Protein AF-K7FQL5-F1 (afdb_monomer)

Nearest PDB structures (foldseek):
  6fdt-assembly1_A  TM=7.032E-01  e=7.513E-02  Homo sapiens
  5lyp-assembly1_A  TM=6.248E-01  e=3.724E-01  Saccharomyces cerevisiae
  6hft-assembly1_A  TM=5.650E-01  e=1.136E+00  Saccharomyces cerevisiae
  8fy3-assembly1_B  TM=6.125E-01  e=1.380E+00  Homo sapiens
  8ro0-assembly1_J  TM=4.308E-01  e=1.846E+00  Caenorhabditis elegans

Foldseek 3Di:
DVLVVCLVVVVLVVNVPDDPLVVVCVVPVPDLVSLQSQLSNLLSPLVPLVSLVSSLVSLVVCCVVPNVALVSLLSNLSSCVSNVNLVVSVVSLVVSCVPCPPNAPPSSLVSLLVSLVSVPDPVSVVVSVVSVVSNCVPPVPDPVNVVVCCPVVVCPVPVVCVVPPDDD

Secondary structure (DSSP, 8-state):
-HHHHHHHTT-HHHHHS-SHHHHHHHH-SS-HHHHHHHHHHHHH-TT-HHHHHHHHHHHHHHHHHT---HHHHHHHHHHHHHTT-HHHHHHHHHHHHHH-SSS--HHHHHHHHHHHHHH--HHHHHHHHHHHHHHHHH-TT-HHHHHHHHHHHS-HHHHHHHHTSPP-

Solvent-accessible surface area (backbone atoms only — not comparable to full-atom values): 9223 Å² total; per-residue (Å²): 111,68,61,64,55,34,51,74,66,72,33,56,66,64,53,68,58,55,53,68,64,48,50,37,42,75,72,39,56,85,38,69,69,38,44,52,53,50,23,54,53,25,54,72,40,72,88,40,70,69,38,27,52,54,18,28,51,50,34,48,52,48,22,71,75,70,54,78,41,61,69,37,31,50,49,34,22,50,28,27,49,74,71,68,37,52,72,66,19,48,58,38,47,49,56,39,55,74,67,39,86,65,88,60,56,60,69,59,40,52,52,48,35,56,48,30,61,73,70,63,46,81,74,31,57,57,49,25,54,47,36,53,46,49,42,50,72,73,41,63,84,37,67,69,50,49,51,50,42,42,56,66,68,65,28,57,60,58,52,48,51,58,73,70,44,80,84,128

Radius of gyration: 18.7 Å; Cα contacts (8 Å, |Δi|>4): 170; chains: 1; bounding box: 40×42×55 Å

pLDDT: mean 78.95, std 10.59, range [50.97, 91.38]

Organism: Pelodiscus sinensis (NCBI:txid13735)

Structure (mmCIF, N/CA/C/O backbone):
data_AF-K7FQL5-F1
#
_entry.id   AF-K7FQL5-F1
#
loop_
_atom_site.group_PDB
_atom_site.id
_atom_site.type_symbol
_atom_site.label_atom_id
_atom_site.label_alt_id
_atom_site.label_comp_id
_atom_site.label_asym_id
_atom_site.label_entity_id
_atom_site.label_seq_id
_atom_site.pdbx_PDB_ins_code
_atom_site.Cartn_x
_atom_site.Cartn_y
_atom_site.Cartn_z
_atom_site.occupancy
_atom_site.B_iso_or_equiv
_atom_site.auth_seq_id
_atom_site.auth_comp_id
_atom_site.auth_asym_id
_atom_site.auth_atom_id
_atom_site.pdbx_PDB_model_num
ATOM 1 N N . MET A 1 1 ? -2.323 -8.517 15.859 1.00 58.94 1 MET A N 1
ATOM 2 C CA . MET A 1 1 ? -1.281 -9.187 15.038 1.00 58.94 1 MET A CA 1
ATOM 3 C C . MET A 1 1 ? -1.764 -10.410 14.257 1.00 58.94 1 MET A C 1
ATOM 5 O O . MET A 1 1 ? -1.248 -10.627 13.171 1.00 58.94 1 MET A O 1
ATOM 9 N N . MET A 1 2 ? -2.727 -11.204 14.742 1.00 72.31 2 MET A N 1
ATOM 10 C CA . MET A 1 2 ? -3.162 -12.422 14.031 1.00 72.31 2 MET A CA 1
ATOM 11 C C . MET A 1 2 ? -3.718 -12.148 12.622 1.00 72.31 2 MET A C 1
ATOM 13 O O . MET A 1 2 ? -3.373 -12.859 11.687 1.00 72.31 2 MET A O 1
ATOM 17 N N . ILE A 1 3 ? -4.488 -11.066 12.449 1.00 71.25 3 ILE A N 1
ATOM 18 C CA . ILE A 1 3 ? -5.037 -10.648 11.146 1.00 71.25 3 ILE A CA 1
ATOM 19 C C . ILE A 1 3 ? -3.920 -10.362 10.129 1.00 71.25 3 ILE A C 1
ATOM 21 O O . ILE A 1 3 ? -3.975 -10.852 9.009 1.00 71.25 3 ILE A O 1
ATOM 25 N N . GLN A 1 4 ? -2.862 -9.652 10.530 1.00 74.31 4 GLN A N 1
ATOM 26 C CA . GLN A 1 4 ? -1.721 -9.347 9.657 1.00 74.31 4 GLN A CA 1
ATOM 27 C C . GLN A 1 4 ? -0.989 -10.617 9.189 1.00 74.31 4 GLN A C 1
ATOM 29 O O . GLN A 1 4 ? -0.580 -10.703 8.035 1.00 74.31 4 GLN A O 1
ATOM 34 N N . ILE A 1 5 ? -0.841 -11.613 10.069 1.00 77.12 5 ILE A N 1
ATOM 35 C CA . ILE A 1 5 ? -0.216 -12.899 9.725 1.00 77.12 5 ILE A CA 1
ATOM 36 C C . ILE A 1 5 ? -1.105 -13.679 8.751 1.00 77.12 5 ILE A C 1
ATOM 38 O O . ILE A 1 5 ? -0.604 -14.207 7.765 1.00 77.12 5 ILE A O 1
ATOM 42 N N . LEU A 1 6 ? -2.418 -13.721 8.993 1.00 73.38 6 LEU A N 1
ATOM 43 C CA . LEU A 1 6 ? -3.371 -14.406 8.115 1.00 73.38 6 LEU A CA 1
ATOM 44 C C . LEU A 1 6 ? -3.402 -13.798 6.708 1.00 73.38 6 LEU A C 1
ATOM 46 O O . LEU A 1 6 ? -3.440 -14.542 5.731 1.00 73.38 6 LEU A O 1
ATOM 50 N N . LEU A 1 7 ? -3.325 -12.468 6.610 1.00 73.19 7 LEU A N 1
ATOM 51 C CA . LEU A 1 7 ? -3.224 -11.768 5.329 1.00 73.19 7 LEU A CA 1
ATOM 52 C C . LEU A 1 7 ? -1.927 -12.114 4.590 1.00 73.19 7 LEU A C 1
ATOM 54 O O . LEU A 1 7 ? -1.971 -12.382 3.397 1.00 73.19 7 LEU A O 1
ATOM 58 N N . LYS A 1 8 ? -0.789 -12.195 5.294 1.00 73.81 8 LYS A N 1
ATOM 59 C CA .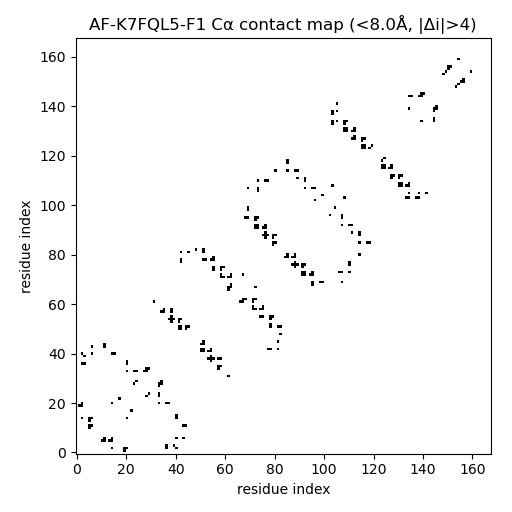 LYS A 1 8 ? 0.491 -12.615 4.694 1.00 73.81 8 LYS A CA 1
ATOM 60 C C . LYS A 1 8 ? 0.525 -14.075 4.224 1.00 73.81 8 LYS A C 1
ATOM 62 O O . LYS A 1 8 ? 1.429 -14.434 3.484 1.00 73.81 8 LYS A O 1
ATOM 67 N N . LEU A 1 9 ? -0.409 -14.916 4.667 1.00 78.44 9 LEU A N 1
ATOM 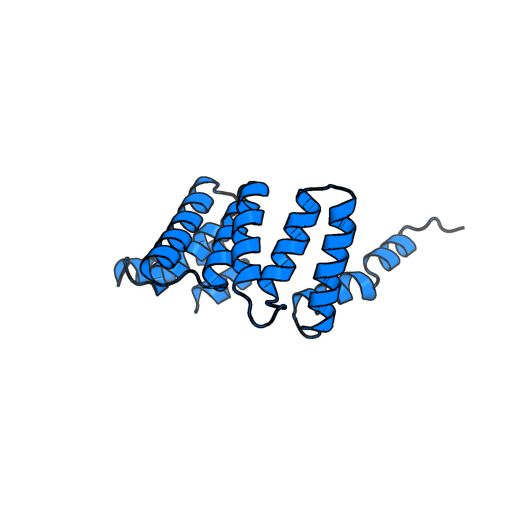68 C CA . LEU A 1 9 ? -0.529 -16.312 4.232 1.00 78.44 9 LEU A CA 1
ATOM 69 C C . LEU A 1 9 ? -1.454 -16.481 3.014 1.00 78.44 9 LEU A C 1
ATOM 71 O O . LEU A 1 9 ? -1.834 -17.610 2.709 1.00 78.44 9 LEU A O 1
ATOM 75 N N . ASP A 1 10 ? -1.887 -15.384 2.381 1.00 68.94 10 ASP A N 1
ATOM 76 C CA . ASP A 1 10 ? -2.899 -15.361 1.312 1.00 68.94 10 ASP A CA 1
ATOM 77 C C . ASP A 1 10 ? -4.222 -16.052 1.692 1.00 68.94 10 ASP A C 1
ATOM 79 O O . ASP A 1 10 ? -5.050 -16.411 0.852 1.00 68.94 10 ASP A O 1
ATOM 83 N N . ARG A 1 11 ? -4.481 -16.202 2.997 1.00 70.25 11 ARG A N 1
ATOM 84 C CA . ARG A 1 11 ? -5.715 -16.782 3.535 1.00 70.25 11 ARG A CA 1
ATOM 85 C C . ARG A 1 11 ? -6.776 -15.705 3.706 1.00 70.25 11 ARG A C 1
ATOM 87 O O . ARG A 1 11 ? -7.248 -15.429 4.812 1.00 70.25 11 ARG A O 1
ATOM 94 N N . LEU A 1 12 ? -7.161 -15.097 2.581 1.00 64.19 12 LEU A N 1
ATOM 95 C CA . LEU A 1 12 ? -8.256 -14.124 2.514 1.00 64.19 12 LEU A CA 1
ATOM 96 C C . LEU A 1 12 ? -9.574 -14.714 3.012 1.00 64.19 12 LEU A C 1
ATOM 98 O O . LEU A 1 12 ? -10.400 -13.984 3.541 1.00 64.19 12 LEU A O 1
ATOM 102 N N . ASP A 1 13 ? -9.761 -16.024 2.883 1.00 65.38 13 ASP A N 1
ATOM 103 C CA . ASP A 1 13 ? -10.875 -16.764 3.462 1.00 65.38 13 ASP A CA 1
ATOM 104 C C . ASP A 1 13 ? -10.884 -16.661 4.993 1.00 65.38 13 ASP A C 1
ATOM 106 O O . ASP A 1 13 ? -11.909 -16.290 5.546 1.00 65.38 13 ASP A O 1
ATOM 110 N N . LEU A 1 14 ? -9.759 -16.876 5.681 1.00 62.19 14 LEU A N 1
ATOM 111 C CA . LEU A 1 14 ? -9.665 -16.747 7.145 1.00 62.19 14 LEU A CA 1
ATOM 112 C C . LEU A 1 14 ? -9.666 -15.289 7.620 1.00 62.19 14 LEU A C 1
ATOM 114 O O . LEU A 1 14 ? -10.168 -14.998 8.706 1.00 62.19 14 LEU A O 1
ATOM 118 N N . ALA A 1 15 ? -9.121 -14.374 6.814 1.00 57.47 15 ALA A N 1
ATOM 119 C CA . ALA A 1 15 ? -9.129 -12.944 7.111 1.00 57.47 15 ALA A CA 1
ATOM 120 C C . ALA A 1 15 ? -10.523 -12.314 6.906 1.00 57.47 15 ALA A C 1
ATOM 122 O O . ALA A 1 15 ? -10.959 -11.522 7.741 1.00 57.47 15 ALA A O 1
ATOM 123 N N . ARG A 1 16 ? -11.255 -12.703 5.845 1.00 54.47 16 ARG A N 1
ATOM 124 C CA . ARG A 1 16 ? -12.651 -12.291 5.588 1.00 54.47 16 ARG A CA 1
ATOM 125 C C . ARG A 1 16 ? -13.645 -13.021 6.493 1.00 54.47 16 ARG A C 1
ATOM 127 O O . ARG A 1 16 ? -14.568 -12.381 6.988 1.00 54.47 16 ARG A O 1
ATOM 134 N N . TYR A 1 17 ? -13.459 -14.318 6.770 1.00 50.97 17 TYR A N 1
ATOM 135 C CA . TYR A 1 17 ? -14.267 -15.093 7.730 1.00 50.97 17 TYR A CA 1
ATOM 136 C C . TYR A 1 17 ? -13.736 -14.976 9.176 1.00 50.97 17 TYR A C 1
ATOM 138 O O . TYR A 1 17 ? -13.431 -15.943 9.868 1.00 50.97 17 TYR A O 1
ATOM 146 N N . SER A 1 18 ? -13.715 -13.740 9.672 1.00 52.81 18 SER A N 1
ATOM 147 C CA . SER A 1 18 ? -14.707 -13.324 10.673 1.00 52.81 18 SER A CA 1
ATOM 148 C C . SER A 1 18 ? -14.797 -14.073 12.017 1.00 52.81 18 SER A C 1
ATOM 150 O O . SER A 1 18 ? -15.901 -14.238 12.541 1.00 52.81 18 SER A O 1
ATOM 152 N N . LYS A 1 19 ? -13.684 -14.486 12.627 1.00 59.06 19 LYS A N 1
ATOM 153 C CA . LYS A 1 19 ? -13.654 -14.598 14.101 1.00 59.06 19 LYS A CA 1
ATOM 154 C C . LYS A 1 19 ? -12.910 -13.434 14.715 1.00 59.06 19 LYS A C 1
ATOM 156 O O . LYS A 1 19 ? -13.496 -12.705 15.495 1.00 59.06 19 LYS A O 1
ATOM 161 N N . GLU A 1 20 ? -11.669 -13.203 14.318 1.00 66.06 20 GLU A N 1
ATOM 162 C CA . GLU A 1 20 ? -10.853 -12.215 15.022 1.00 66.06 20 GLU A CA 1
ATOM 163 C C . GLU A 1 20 ? -11.245 -10.771 14.687 1.00 66.06 20 GLU A C 1
ATOM 165 O O . GLU A 1 20 ? -11.402 -9.988 15.615 1.00 66.06 20 GLU A O 1
ATOM 170 N N . LEU A 1 21 ? -11.512 -10.425 13.417 1.00 74.44 21 LEU A N 1
ATOM 171 C CA . LEU A 1 21 ? -11.965 -9.064 13.081 1.00 74.44 21 LEU A CA 1
ATOM 172 C C . LEU A 1 21 ? -13.353 -8.762 13.666 1.00 74.44 21 LEU A C 1
ATOM 174 O O . LEU A 1 21 ? -13.539 -7.708 14.257 1.00 74.44 21 LEU A O 1
ATOM 178 N N . LYS A 1 22 ? -14.300 -9.709 13.573 1.00 78.38 22 LYS A N 1
ATOM 179 C CA . LYS A 1 22 ? -15.631 -9.550 14.182 1.00 78.38 22 LYS A CA 1
ATOM 180 C C . LYS A 1 22 ? -15.560 -9.431 15.699 1.00 78.38 22 LYS A C 1
ATOM 182 O O . LYS A 1 22 ? -16.182 -8.537 16.238 1.00 78.38 22 LYS A O 1
ATOM 187 N N . LYS A 1 23 ? -14.763 -10.262 16.380 1.00 79.75 23 LYS A N 1
ATOM 188 C CA . LYS A 1 23 ? -14.537 -10.120 17.828 1.00 79.75 23 LYS A CA 1
ATOM 189 C C . LYS A 1 23 ? -13.942 -8.760 18.178 1.00 79.75 23 LYS A C 1
ATOM 191 O O . LYS A 1 23 ? -14.322 -8.187 19.185 1.00 79.75 23 LYS A O 1
ATOM 196 N N . MET A 1 24 ? -13.001 -8.261 17.373 1.00 79.31 24 MET A N 1
ATOM 197 C CA . MET A 1 24 ? -12.412 -6.940 17.596 1.00 79.31 24 MET A CA 1
ATOM 198 C C . MET A 1 24 ? -13.457 -5.833 17.429 1.00 79.31 24 MET A C 1
ATOM 200 O O . MET A 1 24 ? -13.531 -4.968 18.288 1.00 79.31 24 MET A O 1
ATOM 204 N N . GLN A 1 25 ? -14.302 -5.909 16.397 1.00 82.50 25 GLN A N 1
ATOM 205 C CA . GLN A 1 25 ? -15.412 -4.973 16.174 1.00 82.50 25 GLN A CA 1
ATOM 206 C C . GLN A 1 25 ? -16.486 -5.058 17.268 1.00 82.50 25 GLN A C 1
ATOM 208 O O . GLN A 1 25 ? -16.951 -4.035 17.747 1.00 82.50 25 GLN A O 1
ATOM 213 N N . GLU A 1 26 ? -16.847 -6.266 17.710 1.00 85.00 26 GLU A N 1
ATOM 214 C CA . GLU A 1 26 ? -17.796 -6.488 18.811 1.00 85.00 26 GLU A CA 1
ATOM 215 C C . GLU A 1 26 ? -17.261 -5.976 20.155 1.00 85.00 26 GLU A C 1
ATOM 217 O O . GLU A 1 26 ? -18.041 -5.588 21.022 1.00 85.00 26 GLU A O 1
ATOM 222 N N . GLN A 1 27 ? -15.941 -6.008 20.346 1.00 85.88 27 GLN A N 1
ATOM 223 C CA . GLN A 1 27 ? -15.302 -5.554 21.574 1.00 85.88 27 GLN A CA 1
ATOM 224 C C . GLN A 1 27 ? -15.105 -4.035 21.591 1.00 85.88 27 GLN A C 1
ATOM 226 O O . GLN A 1 27 ? -15.364 -3.410 22.618 1.00 85.88 27 GLN A O 1
ATOM 231 N N . ASP A 1 28 ? -14.616 -3.463 20.490 1.00 85.75 28 ASP A N 1
ATOM 232 C CA . ASP A 1 28 ? -14.417 -2.026 20.317 1.00 85.75 28 ASP A CA 1
ATOM 233 C C . ASP A 1 28 ? -14.266 -1.693 18.821 1.00 85.75 28 ASP A C 1
ATOM 235 O O . ASP A 1 28 ? -13.207 -1.906 18.214 1.00 85.75 28 ASP A O 1
ATOM 239 N N . GLU A 1 29 ? -15.344 -1.195 18.216 1.00 82.88 29 GLU A N 1
ATOM 240 C CA . GLU A 1 29 ? -15.375 -0.809 16.803 1.00 82.88 29 GLU A CA 1
ATOM 241 C C . GLU A 1 29 ? -14.557 0.464 16.533 1.00 82.88 29 GLU A C 1
ATOM 243 O O . GLU A 1 29 ? -13.906 0.563 15.492 1.00 82.88 29 GLU A O 1
ATOM 248 N N . ASP A 1 30 ? -14.510 1.397 17.486 1.00 83.69 30 ASP A N 1
ATOM 249 C CA . ASP A 1 30 ? -13.845 2.699 17.339 1.00 83.69 30 ASP A CA 1
ATOM 250 C C . ASP A 1 30 ? -12.350 2.655 17.692 1.00 83.69 30 ASP A C 1
ATOM 252 O O . ASP A 1 30 ? -11.603 3.603 17.418 1.00 83.69 30 ASP A O 1
ATOM 256 N N . ALA A 1 31 ? -11.873 1.549 18.273 1.00 87.06 31 ALA A N 1
ATOM 257 C CA . ALA A 1 31 ? -10.457 1.349 18.541 1.00 87.06 31 ALA A CA 1
ATOM 258 C C . ALA A 1 31 ? -9.619 1.491 17.261 1.00 87.06 31 ALA A C 1
ATOM 260 O O . ALA A 1 31 ? -9.838 0.814 16.254 1.00 87.06 31 ALA A O 1
ATOM 261 N N . THR A 1 32 ? -8.548 2.286 17.339 1.00 85.88 32 THR A N 1
ATOM 262 C CA . THR A 1 32 ? -7.596 2.496 16.232 1.00 85.88 32 THR A CA 1
ATOM 263 C C . THR A 1 32 ? -7.022 1.185 15.688 1.00 85.88 32 THR A C 1
ATOM 265 O O . THR A 1 32 ? -6.796 1.045 14.487 1.00 85.88 32 THR A O 1
ATOM 268 N N . LEU A 1 33 ? -6.828 0.186 16.555 1.00 85.88 33 LEU A N 1
ATOM 269 C CA . LEU A 1 33 ? -6.362 -1.145 16.169 1.00 85.88 33 LEU A CA 1
ATOM 270 C C . LEU A 1 33 ? -7.404 -1.914 15.339 1.00 85.88 33 LEU A C 1
ATOM 272 O O . LEU A 1 33 ? -7.032 -2.608 14.390 1.00 85.88 33 LEU A O 1
ATOM 276 N N . THR A 1 34 ? -8.688 -1.795 15.686 1.00 86.88 34 THR A N 1
ATOM 277 C CA . THR A 1 34 ? -9.805 -2.399 14.944 1.00 86.88 34 THR A CA 1
ATOM 278 C C . THR A 1 34 ? -9.978 -1.718 13.590 1.00 86.88 34 THR A C 1
ATOM 280 O O . THR A 1 34 ? -10.109 -2.404 12.574 1.00 86.88 34 THR A O 1
ATOM 283 N N . GLN A 1 35 ? -9.874 -0.389 13.552 1.00 87.31 35 GLN A N 1
ATOM 284 C CA . GLN A 1 35 ? -9.924 0.400 12.321 1.00 87.31 35 GLN A CA 1
ATOM 285 C C . GLN A 1 35 ? -8.766 0.046 11.369 1.00 87.31 35 GLN A C 1
ATOM 287 O O . GLN A 1 35 ? -9.009 -0.322 10.220 1.00 87.31 35 GLN A O 1
ATOM 292 N N . LEU A 1 36 ? -7.515 0.002 11.848 1.00 86.12 36 LEU A N 1
ATOM 293 C CA . LEU A 1 36 ? -6.362 -0.439 11.041 1.00 86.12 36 LEU A CA 1
ATOM 294 C C . LEU A 1 36 ? -6.520 -1.866 10.505 1.00 86.12 36 LEU A C 1
ATOM 296 O O . LEU A 1 36 ? -6.245 -2.128 9.334 1.00 86.12 36 LEU A O 1
ATOM 300 N N . ALA A 1 37 ? -6.972 -2.795 11.351 1.00 85.00 37 ALA A N 1
ATOM 301 C CA . ALA A 1 37 ? -7.205 -4.171 10.930 1.00 85.00 37 ALA A CA 1
ATOM 302 C C . ALA A 1 37 ? -8.294 -4.258 9.848 1.00 85.00 37 ALA A C 1
ATOM 304 O O . ALA A 1 37 ? -8.140 -5.014 8.888 1.00 85.00 37 ALA A O 1
ATOM 305 N N . THR A 1 38 ? -9.354 -3.457 9.979 1.00 85.56 38 THR A N 1
ATOM 306 C CA . THR A 1 38 ? -10.429 -3.349 8.986 1.00 85.56 38 THR A CA 1
ATOM 307 C C . THR A 1 38 ? -9.897 -2.794 7.665 1.00 85.56 38 THR A C 1
ATOM 309 O O . THR A 1 38 ? -10.158 -3.380 6.614 1.00 85.56 38 THR A O 1
ATOM 312 N N . ALA A 1 39 ? -9.077 -1.738 7.703 1.00 87.75 39 ALA A N 1
ATOM 313 C CA . ALA A 1 39 ? -8.464 -1.148 6.514 1.00 87.75 39 ALA A CA 1
ATOM 314 C C . ALA A 1 39 ? -7.560 -2.141 5.764 1.00 87.75 39 ALA A C 1
ATOM 316 O O . ALA A 1 39 ? -7.675 -2.275 4.548 1.00 87.75 39 ALA A O 1
ATOM 317 N N . TRP A 1 40 ? -6.712 -2.902 6.468 1.00 85.81 40 TRP A N 1
ATOM 318 C CA . TRP A 1 40 ? -5.867 -3.925 5.836 1.00 85.81 40 TRP A CA 1
ATOM 319 C C . TRP A 1 40 ? -6.670 -5.060 5.204 1.00 85.81 40 TRP A C 1
ATOM 321 O O . TRP A 1 40 ? -6.328 -5.514 4.113 1.00 85.81 40 TRP A O 1
ATOM 331 N N . VAL A 1 41 ? -7.739 -5.515 5.862 1.00 83.31 41 VAL A N 1
ATOM 332 C CA . VAL A 1 41 ? -8.619 -6.546 5.297 1.00 83.31 41 VAL A CA 1
ATOM 333 C C . VAL A 1 41 ? -9.323 -6.017 4.054 1.00 83.31 41 VAL A C 1
ATOM 335 O O . VAL A 1 41 ? -9.346 -6.701 3.036 1.00 83.31 41 VAL A O 1
ATOM 338 N N . ASN A 1 42 ? -9.845 -4.794 4.105 1.00 84.25 42 ASN A N 1
ATOM 339 C CA . ASN A 1 42 ? -10.495 -4.162 2.964 1.00 84.25 42 ASN A CA 1
ATOM 340 C C . ASN A 1 42 ? -9.529 -3.948 1.786 1.00 84.25 42 ASN A C 1
ATOM 342 O O . ASN A 1 42 ? -9.911 -4.198 0.645 1.00 84.25 42 ASN A O 1
ATOM 346 N N . LEU A 1 43 ? -8.273 -3.576 2.054 1.00 83.12 43 LEU A N 1
ATOM 347 C CA . LEU A 1 43 ? -7.233 -3.419 1.034 1.00 83.12 43 LEU A CA 1
ATOM 348 C C . LEU A 1 43 ? -6.844 -4.755 0.382 1.00 83.12 43 LEU A C 1
ATOM 350 O O . LEU A 1 43 ? -6.679 -4.832 -0.832 1.00 83.12 43 LEU A O 1
ATOM 354 N N . ALA A 1 44 ? -6.730 -5.827 1.171 1.00 80.00 44 ALA A N 1
ATOM 355 C CA . ALA A 1 44 ? -6.390 -7.158 0.665 1.00 80.00 44 ALA A CA 1
ATOM 356 C C . ALA A 1 44 ? -7.504 -7.767 -0.211 1.00 80.00 44 ALA A C 1
ATOM 358 O O . ALA A 1 44 ? -7.287 -8.695 -0.992 1.00 80.00 44 ALA A O 1
ATOM 359 N N . VAL A 1 45 ? -8.714 -7.223 -0.113 1.00 74.06 45 VAL A N 1
ATOM 360 C CA . VAL A 1 45 ? -9.875 -7.583 -0.922 1.00 74.06 45 VAL A CA 1
ATOM 361 C C . VAL A 1 45 ? -9.860 -6.772 -2.222 1.00 74.06 45 VAL A C 1
ATOM 363 O O . VAL A 1 45 ? -10.723 -5.945 -2.499 1.00 74.06 45 VAL A O 1
ATOM 366 N N . VAL A 1 46 ? -8.867 -7.048 -3.066 1.00 60.47 46 VAL A N 1
ATOM 367 C CA . VAL A 1 46 ? -8.624 -6.307 -4.319 1.00 60.47 46 VAL A CA 1
ATOM 368 C C . VAL A 1 46 ? -9.813 -6.384 -5.302 1.00 60.47 46 VAL A C 1
ATOM 370 O O . VAL A 1 46 ? -9.994 -5.504 -6.133 1.00 60.47 46 VAL A O 1
ATOM 373 N N . GLN A 1 47 ? -10.690 -7.391 -5.189 1.00 58.28 47 GLN A N 1
ATOM 374 C CA . GLN A 1 47 ? -11.868 -7.551 -6.061 1.00 58.28 47 GLN A CA 1
ATOM 375 C C . GLN A 1 47 ? -13.091 -6.697 -5.679 1.00 58.28 47 GLN A C 1
ATOM 377 O O . GLN A 1 47 ? -14.054 -6.644 -6.441 1.00 58.28 47 GLN A O 1
ATOM 382 N N . GLY A 1 48 ? -13.110 -6.060 -4.506 1.00 58.94 48 GLY A N 1
ATOM 383 C CA . GLY A 1 48 ? -14.290 -5.345 -4.016 1.00 58.94 48 GLY A CA 1
ATOM 384 C C . GLY A 1 48 ? -14.109 -3.838 -4.068 1.00 58.94 48 GLY A C 1
ATOM 385 O O . GLY A 1 48 ? -13.951 -3.262 -3.007 1.00 58.94 48 GLY A O 1
ATOM 386 N N . GLY A 1 49 ? -14.136 -3.203 -5.245 1.00 69.06 49 GLY A N 1
ATOM 387 C CA . GLY A 1 49 ? -13.818 -1.772 -5.431 1.00 69.06 49 GLY A CA 1
ATOM 388 C C . GLY A 1 49 ? -14.401 -0.797 -4.389 1.00 69.06 49 GLY A C 1
ATOM 389 O O . GLY A 1 49 ? -13.714 0.135 -3.987 1.00 69.06 49 GLY A O 1
ATOM 390 N N . GLU A 1 50 ? -15.606 -1.046 -3.865 1.00 77.88 50 GLU A N 1
ATOM 391 C CA . GLU A 1 50 ? -16.192 -0.270 -2.754 1.00 77.88 50 GLU A CA 1
ATOM 392 C C . GLU A 1 50 ? -15.382 -0.375 -1.445 1.00 77.88 50 GLU A C 1
ATOM 394 O O . GLU A 1 50 ? -15.151 0.619 -0.763 1.00 77.88 50 GLU A O 1
ATOM 399 N N . LYS A 1 51 ? -14.860 -1.563 -1.123 1.00 81.81 51 LYS A N 1
ATOM 400 C CA . LYS A 1 51 ? -14.013 -1.814 0.054 1.00 81.81 51 LYS A CA 1
ATOM 401 C C . LYS A 1 51 ? -12.672 -1.090 -0.027 1.00 81.81 51 LYS A C 1
ATOM 403 O O . LYS A 1 51 ? -12.147 -0.691 1.007 1.00 81.81 51 LYS A O 1
ATOM 408 N N . LEU A 1 52 ? -12.128 -0.869 -1.224 1.00 84.94 52 LEU A N 1
ATOM 409 C CA . LEU A 1 52 ? -10.902 -0.076 -1.386 1.00 84.94 52 LEU A CA 1
ATOM 410 C C . LEU A 1 52 ? -11.124 1.389 -0.994 1.00 84.94 52 LEU A C 1
ATOM 412 O O . LEU A 1 52 ? -10.225 2.019 -0.439 1.00 84.94 52 LEU A O 1
ATOM 416 N N . GLN A 1 53 ? -12.317 1.920 -1.262 1.00 87.50 53 GLN A N 1
ATOM 417 C CA . GLN A 1 53 ? -12.685 3.270 -0.851 1.00 87.50 53 GLN A CA 1
ATOM 418 C C . GLN A 1 53 ? -12.915 3.341 0.668 1.00 87.50 53 GLN A C 1
ATOM 420 O O . GLN A 1 53 ? -12.431 4.274 1.304 1.00 87.50 53 GLN A O 1
ATOM 425 N N . ASP A 1 54 ? -13.551 2.324 1.264 1.00 87.50 54 ASP A N 1
ATOM 426 C CA . ASP A 1 54 ? -13.679 2.209 2.726 1.00 87.50 54 ASP A CA 1
ATOM 427 C C . ASP A 1 54 ? -12.297 2.193 3.409 1.00 87.50 54 ASP A C 1
ATOM 429 O O . ASP A 1 54 ? -12.070 2.901 4.388 1.00 87.50 54 ASP A O 1
ATOM 433 N N . ALA A 1 55 ? -11.347 1.407 2.882 1.00 89.19 55 ALA A N 1
ATOM 434 C CA . ALA A 1 55 ? -9.980 1.348 3.406 1.00 89.19 55 ALA A CA 1
ATOM 435 C C . ALA A 1 55 ? -9.283 2.715 3.347 1.00 89.19 55 ALA A C 1
ATOM 437 O O . ALA A 1 55 ? -8.637 3.117 4.316 1.00 89.19 55 ALA A O 1
ATOM 438 N N . TYR A 1 56 ? -9.449 3.435 2.233 1.00 90.81 56 TYR A N 1
ATOM 439 C CA . TYR A 1 56 ? -8.904 4.778 2.067 1.00 90.81 56 TYR A CA 1
ATOM 440 C C . TYR A 1 56 ? -9.440 5.741 3.132 1.00 90.81 56 TYR A C 1
ATOM 442 O O . TYR A 1 56 ? -8.644 6.400 3.800 1.00 90.81 56 TYR A O 1
ATOM 450 N N . TYR A 1 57 ? -10.762 5.779 3.338 1.00 91.38 57 TYR A N 1
ATOM 451 C CA . TYR A 1 57 ? -11.366 6.673 4.328 1.00 91.38 57 TYR A CA 1
ATOM 452 C C . TYR A 1 57 ? -10.892 6.378 5.747 1.00 91.38 57 TYR A C 1
ATOM 454 O O . TYR A 1 57 ? -10.600 7.315 6.481 1.00 91.38 57 TYR A O 1
ATOM 462 N N . ILE A 1 58 ? -10.720 5.103 6.111 1.00 90.56 58 ILE A N 1
ATOM 463 C CA . ILE A 1 58 ? -10.174 4.739 7.423 1.00 90.56 58 ILE A CA 1
ATOM 464 C C . ILE A 1 58 ? -8.742 5.277 7.582 1.00 90.56 58 ILE A C 1
ATOM 466 O O . ILE A 1 58 ? -8.413 5.887 8.601 1.00 90.56 58 ILE A O 1
ATOM 470 N N . PHE A 1 59 ? -7.873 5.096 6.578 1.00 90.88 59 PHE A N 1
ATOM 471 C CA . PHE A 1 59 ? -6.511 5.637 6.634 1.00 90.88 59 PHE A CA 1
ATOM 472 C C . PHE A 1 59 ? -6.477 7.169 6.648 1.00 90.88 59 PHE A C 1
ATOM 474 O O . PHE A 1 59 ? -5.618 7.745 7.315 1.00 90.88 59 PHE A O 1
ATOM 481 N N . GLN A 1 60 ? -7.381 7.827 5.922 1.00 90.75 60 GLN A N 1
ATOM 482 C CA . GLN A 1 60 ? -7.524 9.282 5.922 1.00 90.75 60 GLN A CA 1
ATOM 483 C C . GLN A 1 60 ? -7.974 9.796 7.287 1.00 90.75 60 GLN A C 1
ATOM 485 O O . GLN A 1 60 ? -7.306 10.637 7.875 1.00 90.75 60 GLN A O 1
ATOM 490 N N . GLU A 1 61 ? -9.036 9.224 7.843 1.00 90.81 61 GLU A N 1
ATOM 491 C CA . GLU A 1 61 ? -9.573 9.624 9.137 1.00 90.81 61 GLU A CA 1
ATOM 492 C C . GLU A 1 61 ? -8.545 9.441 10.262 1.00 90.81 61 GLU A C 1
ATOM 494 O O . GLU A 1 61 ? -8.417 10.295 11.138 1.00 90.81 61 GLU A O 1
ATOM 499 N N . MET A 1 62 ? -7.753 8.364 10.227 1.00 87.62 62 MET A N 1
ATOM 500 C CA . MET A 1 62 ? -6.655 8.175 11.180 1.00 87.62 62 MET A CA 1
ATOM 501 C C . MET A 1 62 ? -5.516 9.180 10.987 1.00 87.62 62 MET A C 1
ATOM 503 O O . MET A 1 62 ? -4.916 9.613 11.973 1.00 87.62 62 MET A O 1
ATOM 507 N N . ALA A 1 63 ? -5.214 9.557 9.743 1.00 88.12 63 ALA A N 1
ATOM 508 C CA . ALA A 1 63 ? -4.206 10.572 9.452 1.00 88.12 63 ALA A CA 1
ATOM 509 C C . ALA A 1 63 ? -4.653 11.960 9.941 1.00 88.12 63 ALA A C 1
ATOM 511 O O . ALA A 1 63 ? -3.833 12.690 10.501 1.00 88.12 63 ALA A O 1
ATOM 512 N N . ASP A 1 64 ? -5.945 12.270 9.801 1.00 88.56 64 ASP A N 1
ATOM 513 C CA . ASP A 1 64 ? -6.564 13.527 10.229 1.00 88.56 64 ASP A CA 1
ATOM 514 C C . ASP A 1 64 ? -6.717 13.612 11.759 1.00 88.56 64 ASP A C 1
ATOM 516 O O . ASP A 1 64 ? -6.454 14.656 12.355 1.00 88.56 64 ASP A O 1
ATOM 520 N N . LYS A 1 65 ? -7.126 12.516 12.419 1.00 87.12 65 LYS A N 1
ATOM 521 C CA . LYS A 1 65 ? -7.334 12.462 13.881 1.00 87.12 65 LYS A CA 1
ATOM 522 C C . LYS A 1 65 ? -6.037 12.400 14.679 1.00 87.12 65 LYS A C 1
ATOM 524 O O . LYS A 1 65 ? -5.981 12.918 15.794 1.00 87.12 65 LYS A O 1
ATOM 529 N N . CYS A 1 66 ? -5.035 11.689 14.169 1.00 80.56 66 CYS A N 1
ATOM 530 C CA . CYS A 1 66 ? -3.765 11.503 14.858 1.00 80.56 66 CYS A CA 1
ATOM 531 C C . CYS A 1 66 ? -2.696 12.371 14.198 1.00 80.56 66 CYS A C 1
ATOM 533 O O . CYS A 1 66 ? -2.497 13.528 14.559 1.00 80.56 66 CYS A O 1
ATOM 535 N N . SER A 1 67 ? -1.989 11.798 13.236 1.00 83.31 67 SER A N 1
ATOM 536 C CA . SER A 1 67 ? -1.005 12.490 12.427 1.00 83.31 67 SER A CA 1
ATOM 537 C C . SER A 1 67 ? -0.799 11.708 11.142 1.00 83.31 67 SER A C 1
ATOM 539 O O . SER A 1 67 ? -0.819 10.475 11.131 1.00 83.31 67 SER A O 1
ATOM 541 N N . SER A 1 68 ? -0.567 12.426 10.049 1.00 83.19 68 SER A N 1
ATOM 542 C CA . SER A 1 68 ? -0.221 11.824 8.765 1.00 83.19 68 SER A CA 1
ATOM 543 C C . SER A 1 68 ? 1.208 11.257 8.828 1.00 83.19 68 SER A C 1
ATOM 545 O O . SER A 1 68 ? 2.198 11.940 8.541 1.00 83.19 68 SER A O 1
ATOM 547 N N . THR A 1 69 ? 1.301 10.014 9.312 1.00 86.88 69 THR A N 1
ATOM 548 C CA . THR A 1 69 ? 2.529 9.213 9.400 1.00 86.88 69 THR A CA 1
ATOM 549 C C . THR A 1 69 ? 2.834 8.528 8.070 1.00 86.88 69 THR A C 1
ATOM 551 O O . THR A 1 69 ? 1.939 8.288 7.260 1.00 86.88 69 THR A O 1
ATOM 554 N N . LEU A 1 70 ? 4.093 8.129 7.868 1.00 87.25 70 LEU A N 1
ATOM 555 C CA . LEU A 1 70 ? 4.520 7.418 6.656 1.00 87.25 70 LEU A CA 1
ATOM 556 C C . LEU A 1 70 ? 3.717 6.137 6.405 1.00 87.25 70 LEU A C 1
ATOM 558 O O . LEU A 1 70 ? 3.425 5.817 5.257 1.00 87.25 70 LEU A O 1
ATOM 562 N N . LEU A 1 71 ? 3.324 5.421 7.461 1.00 87.56 71 LEU A N 1
ATOM 563 C CA . LEU A 1 71 ? 2.511 4.211 7.341 1.00 87.56 71 LEU A CA 1
ATOM 564 C C . LEU A 1 71 ? 1.115 4.519 6.786 1.00 87.56 71 LEU A C 1
ATOM 566 O O . LEU A 1 71 ? 0.637 3.802 5.910 1.00 87.56 71 LEU A O 1
ATOM 570 N N . LEU A 1 72 ? 0.474 5.583 7.275 1.00 89.25 72 LEU A N 1
ATOM 571 C CA . LEU A 1 72 ? -0.863 5.974 6.825 1.00 89.25 72 LEU A CA 1
ATOM 572 C C . LEU A 1 72 ? -0.832 6.516 5.395 1.00 89.25 72 LEU A C 1
ATOM 574 O O . LEU A 1 72 ? -1.670 6.121 4.592 1.00 89.25 72 LEU A O 1
ATOM 578 N N . LEU A 1 73 ? 0.175 7.324 5.051 1.00 90.31 73 LEU A N 1
ATOM 579 C CA . LEU A 1 73 ? 0.375 7.827 3.688 1.00 90.31 73 LEU A CA 1
ATOM 580 C C . LEU A 1 73 ? 0.616 6.690 2.688 1.00 90.31 73 LEU A C 1
ATOM 582 O O . LEU A 1 73 ? -0.025 6.632 1.643 1.00 90.31 73 LEU A O 1
ATOM 586 N N . ASN A 1 74 ? 1.472 5.721 3.028 1.00 90.19 74 ASN A N 1
ATOM 587 C CA . ASN A 1 74 ? 1.675 4.545 2.179 1.00 90.19 74 ASN A CA 1
ATOM 588 C C . ASN A 1 74 ? 0.411 3.672 2.079 1.00 90.19 74 ASN A C 1
ATOM 590 O O . ASN A 1 74 ? 0.141 3.116 1.017 1.00 90.19 74 ASN A O 1
ATOM 594 N N . GLY A 1 75 ? -0.387 3.577 3.149 1.00 90.25 75 GLY A N 1
ATOM 595 C CA . GLY A 1 75 ? -1.689 2.903 3.128 1.00 90.25 75 GLY A CA 1
ATOM 596 C C . GLY A 1 75 ? -2.695 3.583 2.195 1.00 90.25 75 GLY A C 1
ATOM 597 O O . GLY A 1 75 ? -3.345 2.910 1.395 1.00 90.25 75 GLY A O 1
ATOM 598 N N . GLN A 1 76 ? -2.778 4.915 2.237 1.00 91.25 76 GLN A N 1
ATOM 599 C CA . GLN A 1 76 ? -3.606 5.717 1.330 1.00 91.25 76 GLN A CA 1
ATOM 600 C C . GLN A 1 76 ? -3.156 5.564 -0.129 1.00 91.25 76 GLN A C 1
ATOM 602 O O . GLN A 1 76 ? -3.984 5.291 -0.998 1.00 91.25 76 GLN A O 1
ATOM 607 N N . ALA A 1 77 ? -1.849 5.663 -0.391 1.00 91.25 77 ALA A N 1
ATOM 608 C CA . ALA A 1 77 ? -1.285 5.461 -1.722 1.00 91.25 77 ALA A CA 1
ATOM 609 C C . ALA A 1 77 ? -1.592 4.056 -2.263 1.00 91.25 77 ALA A C 1
ATOM 611 O O . ALA A 1 77 ? -2.010 3.918 -3.411 1.00 91.25 77 ALA A O 1
ATOM 612 N N . ALA A 1 78 ? -1.471 3.014 -1.433 1.00 90.81 78 ALA A N 1
ATOM 613 C CA . ALA A 1 78 ? -1.834 1.651 -1.816 1.00 90.81 78 ALA A CA 1
ATOM 614 C C . ALA A 1 78 ? -3.324 1.520 -2.177 1.00 90.81 78 ALA A C 1
ATOM 616 O O .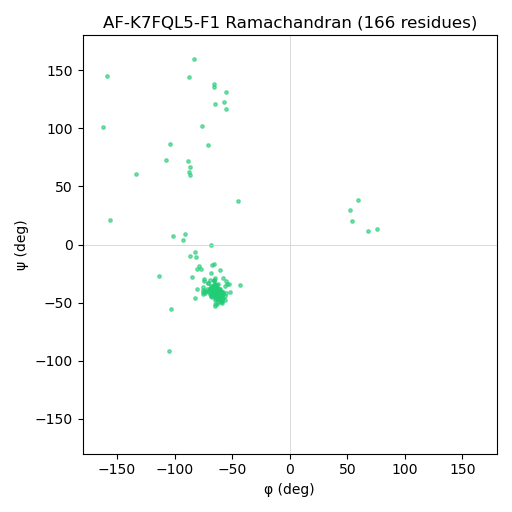 ALA A 1 78 ? -3.653 0.834 -3.145 1.00 90.81 78 ALA A O 1
ATOM 617 N N . CYS A 1 79 ? -4.221 2.210 -1.459 1.00 90.62 79 CYS A N 1
ATOM 618 C CA . CYS A 1 79 ? -5.644 2.247 -1.807 1.00 90.62 79 CYS A CA 1
ATOM 619 C C . CYS A 1 79 ? -5.874 2.913 -3.172 1.00 90.62 79 CYS A C 1
ATOM 621 O O . CYS A 1 79 ? -6.607 2.370 -3.997 1.00 90.62 79 CYS A O 1
ATOM 623 N N . TYR A 1 80 ? -5.232 4.055 -3.435 1.00 90.69 80 TYR A N 1
ATOM 624 C CA . TYR A 1 80 ? -5.349 4.755 -4.716 1.00 90.69 80 TYR A CA 1
ATOM 625 C C . TYR A 1 80 ? -4.802 3.939 -5.888 1.00 90.69 80 TYR A C 1
ATOM 627 O O . TYR A 1 80 ? -5.480 3.793 -6.907 1.00 90.69 80 TYR A O 1
ATOM 635 N N . MET A 1 81 ? -3.626 3.329 -5.719 1.00 89.38 81 MET A N 1
ATOM 636 C CA . MET A 1 81 ? -3.036 2.431 -6.712 1.00 89.38 81 MET A CA 1
ATOM 637 C C . MET A 1 81 ? -3.935 1.219 -6.986 1.00 89.38 81 MET A C 1
ATOM 639 O O . MET A 1 81 ? -4.156 0.869 -8.143 1.00 89.38 81 MET A O 1
ATOM 643 N N . ALA A 1 82 ? -4.533 0.621 -5.949 1.00 87.50 82 ALA A N 1
ATOM 644 C CA . ALA A 1 82 ? -5.473 -0.491 -6.109 1.00 87.50 82 ALA A CA 1
ATOM 645 C C . ALA A 1 82 ? -6.762 -0.091 -6.854 1.00 87.50 82 ALA A C 1
ATOM 647 O O . ALA A 1 82 ? -7.360 -0.921 -7.536 1.00 87.50 82 ALA A O 1
ATOM 648 N N . GLN A 1 83 ? -7.182 1.176 -6.762 1.00 87.19 83 GLN A N 1
ATOM 649 C CA . GLN A 1 83 ? -8.304 1.728 -7.532 1.00 87.19 83 GLN A CA 1
ATOM 650 C C . GLN A 1 83 ? -7.919 2.155 -8.962 1.00 87.19 83 GLN A C 1
ATOM 652 O O . GLN A 1 83 ? -8.792 2.553 -9.732 1.00 87.19 83 GLN A O 1
ATOM 657 N N . GLY A 1 84 ? -6.633 2.114 -9.324 1.00 86.56 84 GLY A N 1
ATOM 658 C CA . GLY A 1 84 ? -6.125 2.631 -10.599 1.00 86.56 84 GLY A CA 1
ATOM 659 C C . GLY A 1 84 ? -6.033 4.161 -10.669 1.00 86.56 84 GLY A C 1
ATOM 660 O O . GLY A 1 84 ? -5.856 4.715 -11.754 1.00 86.56 84 GLY A O 1
ATOM 661 N N . LYS A 1 85 ? -6.148 4.856 -9.531 1.00 89.19 85 LYS A N 1
ATOM 662 C CA . LYS A 1 85 ? -6.001 6.315 -9.413 1.00 89.19 85 LYS A CA 1
ATOM 663 C C . LYS A 1 85 ? -4.536 6.679 -9.179 1.00 89.19 85 LYS A C 1
ATOM 665 O O . LYS A 1 85 ? -4.127 7.036 -8.079 1.00 89.19 85 LYS A O 1
ATOM 670 N N . TRP A 1 86 ? -3.727 6.539 -10.222 1.00 89.06 86 TRP A N 1
ATOM 671 C CA . TRP A 1 86 ? -2.277 6.739 -10.135 1.00 89.06 86 TRP A CA 1
ATOM 672 C C . TRP A 1 86 ? -1.899 8.199 -9.839 1.00 89.06 86 TRP A C 1
ATOM 674 O O . TRP A 1 86 ? -1.027 8.448 -9.019 1.00 89.06 86 TRP A O 1
ATOM 684 N N . GLU A 1 87 ? -2.585 9.175 -10.435 1.00 88.38 87 GLU A N 1
ATOM 685 C CA . GLU A 1 87 ? -2.278 10.599 -10.216 1.00 88.38 87 GLU A CA 1
ATOM 686 C C . GLU A 1 87 ? -2.504 11.032 -8.756 1.00 88.38 87 GLU A C 1
ATOM 688 O O . GLU A 1 87 ? -1.662 11.719 -8.180 1.00 88.38 87 GLU A O 1
ATOM 693 N N . ASP A 1 88 ? -3.583 10.559 -8.122 1.00 89.44 88 ASP A N 1
ATOM 694 C CA . ASP A 1 88 ? -3.856 10.826 -6.703 1.00 89.44 88 ASP A CA 1
ATOM 695 C C . ASP A 1 88 ? -2.822 10.145 -5.788 1.00 89.44 88 ASP A C 1
ATOM 697 O O . ASP A 1 88 ? -2.412 10.703 -4.767 1.00 89.44 88 ASP A O 1
ATOM 701 N N . ALA A 1 89 ? -2.364 8.943 -6.164 1.00 89.75 89 ALA A N 1
ATOM 702 C CA . ALA A 1 89 ? -1.321 8.229 -5.433 1.00 89.75 89 ALA A CA 1
ATOM 703 C C . ALA A 1 89 ? 0.029 8.965 -5.466 1.00 89.75 89 ALA A C 1
ATOM 705 O O . ALA A 1 89 ? 0.744 8.930 -4.464 1.00 89.75 89 ALA A O 1
ATOM 706 N N . ASP A 1 90 ? 0.370 9.646 -6.570 1.00 88.12 90 ASP A N 1
ATOM 707 C CA . ASP A 1 90 ? 1.600 10.445 -6.665 1.00 88.12 90 ASP A CA 1
ATOM 708 C C . ASP A 1 90 ? 1.626 11.535 -5.595 1.00 88.12 90 ASP A C 1
ATOM 710 O O . ASP A 1 90 ? 2.571 11.598 -4.815 1.00 88.12 90 ASP A O 1
ATOM 714 N N . GLY A 1 91 ? 0.552 12.319 -5.467 1.00 89.25 91 GLY A N 1
ATOM 715 C CA . GLY A 1 91 ? 0.480 13.402 -4.481 1.00 89.25 91 GLY A CA 1
ATOM 716 C C . GLY A 1 91 ? 0.717 12.928 -3.042 1.00 89.25 91 GLY A C 1
ATOM 717 O O . GLY A 1 91 ? 1.505 13.527 -2.309 1.00 89.25 91 GLY A O 1
ATOM 718 N N . VAL A 1 92 ? 0.096 11.809 -2.655 1.00 90.31 92 VAL A N 1
ATOM 719 C CA 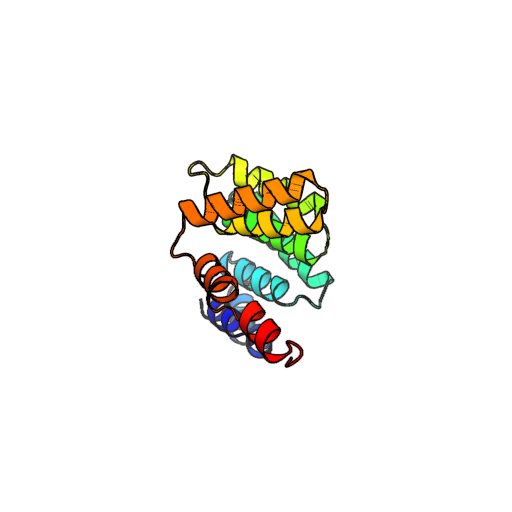. VAL A 1 92 ? 0.254 11.221 -1.312 1.00 90.31 92 VAL A CA 1
ATOM 720 C C . VAL A 1 92 ? 1.670 10.676 -1.094 1.00 90.31 92 VAL A C 1
ATOM 722 O O . VAL A 1 92 ? 2.238 10.821 -0.009 1.00 90.31 92 VAL A O 1
ATOM 725 N N . LEU A 1 93 ? 2.270 10.056 -2.116 1.00 87.81 93 LEU A N 1
ATOM 726 C CA . LEU A 1 93 ? 3.640 9.550 -2.028 1.00 87.81 93 LEU A CA 1
ATOM 727 C C . LEU A 1 93 ? 4.678 10.680 -1.999 1.00 87.81 93 LEU A C 1
ATOM 729 O O . LEU A 1 93 ? 5.685 10.535 -1.304 1.00 87.81 93 LEU A O 1
ATOM 733 N N . GLN A 1 94 ? 4.438 11.805 -2.686 1.00 87.94 94 GLN A N 1
ATOM 734 C CA . GLN A 1 94 ? 5.279 13.005 -2.582 1.00 87.94 94 GLN A CA 1
ATOM 735 C C . GLN A 1 94 ? 5.227 13.581 -1.162 1.00 87.94 94 GLN A C 1
ATOM 737 O O . GLN A 1 94 ? 6.277 13.836 -0.580 1.00 87.94 94 GLN A O 1
ATOM 742 N N . GLU A 1 95 ? 4.040 13.677 -0.547 1.00 87.75 95 GLU A N 1
ATOM 743 C CA . GLU A 1 95 ? 3.921 14.098 0.860 1.00 87.75 95 GLU A CA 1
ATOM 744 C C . GLU A 1 95 ? 4.702 13.160 1.796 1.00 87.75 95 GLU A C 1
ATOM 746 O O . GLU A 1 95 ? 5.390 13.609 2.719 1.00 87.75 95 GLU A O 1
ATOM 751 N N . ALA A 1 96 ? 4.632 11.847 1.552 1.00 86.25 96 ALA A N 1
ATOM 752 C CA . ALA A 1 96 ? 5.435 10.881 2.291 1.00 86.25 96 ALA A CA 1
ATOM 753 C C . ALA A 1 96 ? 6.934 11.117 2.079 1.00 86.25 96 ALA A C 1
ATOM 755 O O . ALA A 1 96 ? 7.679 11.070 3.052 1.00 86.25 96 ALA A O 1
ATOM 756 N N . L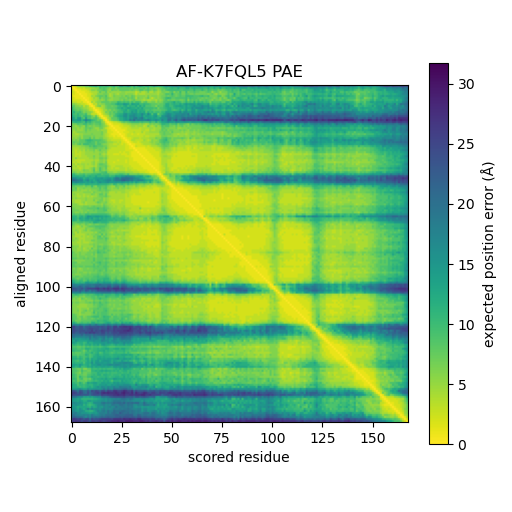EU A 1 97 ? 7.386 11.392 0.854 1.00 83.06 97 LEU A N 1
ATOM 757 C CA . LEU A 1 97 ? 8.796 11.649 0.556 1.00 83.06 97 LEU A CA 1
ATOM 758 C C . LEU A 1 97 ? 9.310 12.926 1.232 1.00 83.06 97 LEU A C 1
ATOM 760 O O . LEU A 1 97 ? 10.398 12.906 1.803 1.00 83.06 97 LEU A O 1
ATOM 764 N N . ASP A 1 98 ? 8.513 13.993 1.233 1.00 84.44 98 ASP A N 1
ATOM 765 C CA . ASP A 1 98 ? 8.857 15.273 1.863 1.00 84.44 98 ASP A CA 1
ATOM 766 C C . ASP A 1 98 ? 8.959 15.162 3.392 1.00 84.44 98 ASP A C 1
ATOM 768 O O . ASP A 1 98 ? 9.761 15.846 4.030 1.00 84.44 98 ASP A O 1
ATOM 772 N N . LYS A 1 99 ? 8.167 14.268 3.997 1.00 79.06 99 LYS A N 1
ATOM 773 C CA . LYS A 1 99 ? 8.211 13.971 5.438 1.00 79.06 99 LYS A CA 1
ATOM 774 C C . LYS A 1 99 ? 9.358 13.058 5.848 1.00 79.06 99 LYS A C 1
ATOM 776 O O . LYS A 1 99 ? 9.678 12.969 7.036 1.00 79.06 99 LYS A O 1
ATOM 781 N N . VAL A 1 100 ? 9.953 12.341 4.903 1.00 72.56 100 VAL A N 1
ATOM 782 C CA . VAL A 1 100 ? 11.040 11.410 5.182 1.00 72.56 100 VAL A CA 1
ATOM 783 C C . VAL A 1 100 ? 12.327 12.207 5.419 1.00 72.56 100 VAL A C 1
ATOM 785 O O . VAL A 1 100 ? 12.994 12.658 4.494 1.00 72.56 100 VAL A O 1
ATOM 788 N N . GLN A 1 101 ? 12.699 12.348 6.691 1.00 59.69 101 GLN A N 1
ATOM 789 C CA . GLN A 1 101 ? 13.969 12.962 7.094 1.00 59.69 101 GLN A CA 1
ATOM 790 C C . GLN A 1 101 ? 15.174 12.068 6.728 1.00 59.69 101 GLN A C 1
ATOM 792 O O . GLN A 1 101 ? 16.238 12.569 6.371 1.00 59.69 101 GLN A O 1
ATOM 797 N N . ASP A 1 102 ? 14.969 10.746 6.727 1.00 57.12 102 ASP A N 1
ATOM 798 C CA . ASP A 1 102 ? 15.918 9.721 6.280 1.00 57.12 102 ASP A CA 1
ATOM 799 C C . ASP A 1 102 ? 15.495 9.190 4.911 1.00 57.12 102 ASP A C 1
ATOM 801 O O . ASP A 1 102 ? 14.762 8.211 4.869 1.00 57.12 102 ASP A O 1
ATOM 805 N N . SER A 1 103 ? 15.916 9.853 3.825 1.00 59.88 103 SER A N 1
ATOM 806 C CA . SER A 1 103 ? 15.541 9.743 2.387 1.00 59.88 103 SER A CA 1
ATOM 807 C C . SER A 1 103 ? 15.416 8.333 1.736 1.00 59.88 103 SER A C 1
ATOM 809 O O . SER A 1 103 ? 15.803 8.122 0.590 1.00 59.88 103 SER A O 1
ATOM 811 N N . SER A 1 104 ? 14.911 7.323 2.440 1.00 67.25 104 SER A N 1
ATOM 812 C CA . SER A 1 104 ? 14.985 5.914 2.071 1.00 67.25 104 SER A CA 1
ATOM 813 C C . SER A 1 104 ? 13.891 5.030 2.675 1.00 67.25 104 SER A C 1
ATOM 815 O O . SER A 1 104 ? 14.092 3.825 2.763 1.00 67.25 104 SER A O 1
ATOM 817 N N . HIS A 1 105 ? 12.741 5.562 3.107 1.00 81.69 105 HIS A N 1
ATOM 818 C CA . HIS A 1 105 ? 11.668 4.697 3.618 1.00 81.69 105 HIS A CA 1
ATOM 819 C C . HIS A 1 105 ? 11.286 3.634 2.560 1.00 81.69 105 HIS A C 1
ATOM 821 O O . HIS A 1 105 ? 10.851 4.010 1.461 1.00 81.69 105 HIS A O 1
ATOM 827 N N . PRO A 1 106 ? 11.483 2.330 2.837 1.00 84.50 106 PRO A N 1
ATOM 828 C CA . PRO A 1 106 ? 11.513 1.314 1.791 1.00 84.50 106 PRO A CA 1
ATOM 829 C C . PRO A 1 106 ? 10.154 1.142 1.113 1.00 84.50 106 PRO A C 1
ATOM 831 O O . PRO A 1 106 ? 10.096 1.070 -0.112 1.00 84.50 106 PRO A O 1
ATOM 834 N N . GLU A 1 107 ? 9.054 1.177 1.866 1.00 86.19 107 GLU A N 1
ATOM 835 C CA . GLU A 1 107 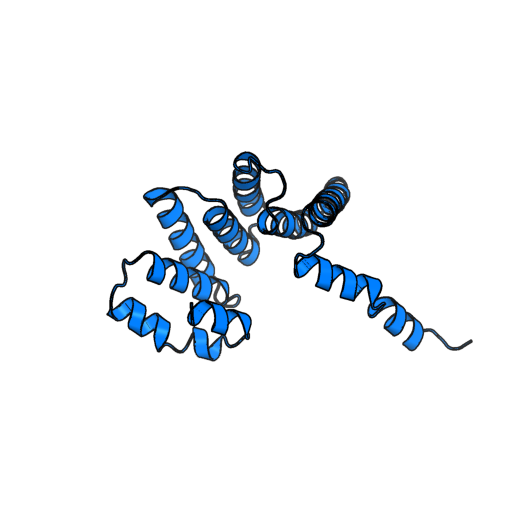? 7.701 1.059 1.316 1.00 86.19 107 GLU A CA 1
ATOM 836 C C . GLU A 1 107 ? 7.347 2.240 0.402 1.00 86.19 107 GLU A C 1
ATOM 838 O O . GLU A 1 107 ? 6.716 2.041 -0.634 1.00 86.19 107 GLU A O 1
ATOM 843 N N . THR A 1 108 ? 7.819 3.451 0.725 1.00 87.19 108 THR A N 1
ATOM 844 C CA . THR A 1 108 ? 7.572 4.649 -0.096 1.00 87.19 108 THR A CA 1
ATOM 845 C C . THR A 1 108 ? 8.294 4.527 -1.435 1.00 87.19 108 THR A C 1
ATOM 847 O O . THR A 1 108 ? 7.703 4.765 -2.486 1.00 87.19 108 THR A O 1
ATOM 850 N N . LEU A 1 109 ? 9.560 4.095 -1.414 1.00 86.12 109 LEU A N 1
ATOM 851 C CA . LEU A 1 109 ? 10.345 3.869 -2.629 1.00 86.12 109 LEU A CA 1
ATOM 852 C C . LEU A 1 109 ? 9.753 2.754 -3.500 1.00 86.12 109 LEU A C 1
ATOM 854 O O . LEU A 1 109 ? 9.694 2.903 -4.719 1.00 86.12 109 LEU A O 1
ATOM 858 N N . ILE A 1 110 ? 9.294 1.655 -2.893 1.00 87.81 110 ILE A N 1
ATOM 859 C CA . ILE A 1 110 ? 8.646 0.549 -3.615 1.00 87.81 110 ILE A CA 1
ATOM 860 C C . ILE A 1 110 ? 7.355 1.033 -4.285 1.00 87.81 110 ILE A C 1
ATOM 862 O O . ILE A 1 110 ? 7.152 0.777 -5.473 1.00 87.81 110 ILE A O 1
ATOM 866 N N . ASN A 1 111 ? 6.519 1.782 -3.564 1.00 89.19 111 ASN A N 1
ATOM 867 C CA . ASN A 1 111 ? 5.291 2.345 -4.121 1.00 89.19 111 ASN A CA 1
ATOM 868 C C . ASN A 1 111 ? 5.585 3.311 -5.282 1.00 89.19 111 ASN A C 1
ATOM 870 O O . ASN A 1 111 ? 4.921 3.240 -6.314 1.00 89.19 111 ASN A O 1
ATOM 874 N N . PHE A 1 112 ? 6.637 4.134 -5.184 1.00 86.56 112 PHE A N 1
ATOM 875 C CA . PHE A 1 112 ? 7.082 4.989 -6.291 1.00 86.56 112 PHE A CA 1
ATOM 876 C C . PHE A 1 112 ? 7.567 4.211 -7.516 1.00 86.56 112 PHE A C 1
ATOM 878 O O . PHE A 1 112 ? 7.330 4.650 -8.643 1.00 86.56 112 PHE A O 1
ATOM 885 N N . VAL A 1 113 ? 8.245 3.073 -7.326 1.00 86.06 113 VAL A N 1
ATOM 886 C CA . VAL A 1 113 ? 8.670 2.201 -8.433 1.00 86.06 113 VAL A CA 1
ATOM 887 C C . VAL A 1 113 ? 7.452 1.701 -9.210 1.00 86.06 113 VAL A C 1
ATOM 889 O O . VAL A 1 113 ? 7.439 1.797 -10.435 1.00 86.06 113 VAL A O 1
ATOM 892 N N . VAL A 1 114 ? 6.416 1.225 -8.512 1.00 87.69 114 VAL A N 1
ATOM 893 C CA . VAL A 1 114 ? 5.167 0.757 -9.140 1.00 87.69 114 VAL A CA 1
ATOM 894 C C . VAL A 1 114 ? 4.442 1.911 -9.832 1.00 87.69 114 VAL A C 1
ATOM 896 O O . VAL A 1 114 ? 4.079 1.810 -11.003 1.00 87.69 114 VAL A O 1
ATOM 899 N N . LEU A 1 115 ? 4.288 3.038 -9.139 1.00 87.12 115 LEU A N 1
ATOM 900 C CA . LEU A 1 115 ? 3.600 4.213 -9.659 1.00 87.12 115 LEU A CA 1
ATOM 901 C C . LEU A 1 115 ? 4.249 4.753 -10.944 1.00 87.12 115 LEU A C 1
ATOM 903 O O . LEU A 1 115 ? 3.563 5.002 -11.936 1.00 87.12 115 LEU A O 1
ATOM 907 N N . SER A 1 116 ? 5.578 4.887 -10.945 1.00 83.81 116 SER A N 1
ATOM 908 C CA . SER A 1 116 ? 6.342 5.410 -12.086 1.00 83.81 116 SER A CA 1
ATOM 909 C C . SER A 1 116 ? 6.194 4.528 -13.331 1.00 83.81 116 SER A C 1
ATOM 911 O O . SER A 1 116 ? 6.155 5.034 -14.451 1.00 83.81 116 SER A O 1
ATOM 913 N N . GLN A 1 117 ? 6.070 3.208 -13.152 1.00 83.44 117 GLN A N 1
ATOM 914 C CA . GLN A 1 117 ? 5.818 2.282 -14.259 1.00 83.44 117 GLN A CA 1
ATOM 915 C C . GLN A 1 117 ? 4.415 2.457 -14.853 1.00 83.44 117 GLN A C 1
ATOM 917 O O . GLN A 1 117 ? 4.262 2.377 -16.071 1.00 83.44 117 GLN A O 1
ATOM 922 N N . HIS A 1 118 ? 3.406 2.728 -14.020 1.00 83.88 118 HIS A N 1
ATOM 923 C CA . HIS A 1 118 ? 2.027 2.935 -14.469 1.00 83.88 118 HIS A CA 1
ATOM 924 C C . HIS A 1 118 ? 1.795 4.289 -15.153 1.00 83.88 118 HIS A C 1
ATOM 926 O O . HIS A 1 118 ? 0.955 4.371 -16.049 1.00 83.88 118 HIS A O 1
ATOM 932 N N . LEU A 1 119 ? 2.542 5.333 -14.779 1.00 82.25 119 LEU A N 1
ATOM 933 C CA . LEU A 1 119 ? 2.464 6.654 -15.420 1.00 82.25 119 LEU A CA 1
ATOM 934 C C . LEU A 1 119 ? 3.183 6.706 -16.783 1.00 82.25 119 LEU A C 1
ATOM 936 O O . LEU A 1 119 ? 2.820 7.514 -17.641 1.00 82.25 119 LEU A O 1
ATOM 940 N N . GLY A 1 120 ? 4.113 5.776 -17.032 1.00 66.56 120 GLY A N 1
ATOM 941 C CA . GLY A 1 120 ? 4.497 5.334 -18.374 1.00 66.56 120 GLY A CA 1
ATOM 942 C C . GLY A 1 120 ? 5.230 6.345 -19.264 1.00 66.56 120 GLY A C 1
ATOM 943 O O . GLY A 1 120 ? 5.384 6.072 -20.458 1.00 66.56 120 GLY A O 1
ATOM 944 N N . LYS A 1 121 ? 5.709 7.492 -18.761 1.00 57.81 121 LYS A N 1
ATOM 945 C CA . LYS A 1 121 ? 6.460 8.442 -19.595 1.00 57.81 121 LYS A CA 1
ATOM 946 C C . LYS A 1 121 ? 7.957 8.087 -19.611 1.00 57.81 121 LYS A C 1
ATOM 948 O O . LYS A 1 121 ? 8.534 7.685 -18.602 1.00 57.81 121 LYS A O 1
ATOM 953 N N . PRO A 1 122 ? 8.650 8.274 -20.749 1.00 52.66 122 PRO A N 1
ATOM 954 C CA . PRO A 1 122 ? 10.071 7.945 -20.906 1.00 52.66 122 PRO A CA 1
ATOM 955 C C . PRO A 1 122 ? 11.049 8.526 -19.854 1.00 52.66 122 PRO A C 1
ATOM 957 O O . PRO A 1 122 ? 12.007 7.823 -19.522 1.00 52.66 122 PRO A O 1
ATOM 960 N N . PRO A 1 123 ? 10.865 9.736 -19.277 1.00 56.88 123 PRO A N 1
ATOM 961 C CA . PRO A 1 123 ? 11.701 10.186 -18.156 1.00 56.88 123 PRO A CA 1
ATOM 962 C C . PRO A 1 123 ? 11.464 9.396 -16.853 1.00 56.88 123 PRO A C 1
ATOM 964 O O . PRO A 1 123 ? 12.377 9.278 -16.038 1.00 56.88 123 PRO A O 1
ATOM 967 N N . GLU A 1 124 ? 10.291 8.791 -16.660 1.00 60.38 124 GLU A N 1
ATOM 968 C CA . GLU A 1 124 ? 9.911 8.115 -15.412 1.00 60.38 124 GLU A CA 1
ATOM 969 C C . GLU A 1 124 ? 10.495 6.700 -15.291 1.00 60.38 124 GLU A C 1
ATOM 971 O O . GLU A 1 124 ? 10.708 6.217 -14.184 1.00 60.38 124 GLU A O 1
ATOM 976 N N . VAL A 1 125 ? 10.882 6.051 -16.395 1.00 59.84 125 VAL A N 1
ATOM 977 C CA . VAL A 1 125 ? 11.642 4.782 -16.346 1.00 59.84 125 VAL A CA 1
ATOM 978 C C . VAL A 1 125 ? 13.036 5.003 -15.742 1.00 59.84 125 VAL A C 1
ATOM 980 O O . VAL A 1 125 ? 13.535 4.178 -14.973 1.00 59.84 125 VAL A O 1
ATOM 983 N N . GLN A 1 126 ? 13.664 6.150 -16.022 1.00 64.25 126 GLN A N 1
ATOM 984 C CA . GLN A 1 126 ? 14.926 6.528 -15.375 1.00 64.25 126 GLN A CA 1
ATOM 985 C C . GLN A 1 126 ? 14.714 6.846 -13.892 1.00 64.25 126 GLN A C 1
ATOM 987 O O . GLN A 1 126 ? 15.531 6.463 -13.055 1.00 64.25 126 GLN A O 1
ATOM 992 N N . VAL A 1 127 ? 13.588 7.478 -13.554 1.00 70.94 127 VAL A N 1
ATOM 993 C CA . VAL A 1 127 ? 13.179 7.738 -12.167 1.00 70.94 127 VAL A CA 1
ATOM 994 C C . VAL A 1 127 ? 12.902 6.431 -11.412 1.00 70.94 127 VAL A C 1
ATOM 996 O O . VAL A 1 127 ? 13.363 6.267 -10.286 1.00 70.94 127 VAL A O 1
ATOM 999 N N . THR A 1 128 ? 12.270 5.454 -12.061 1.00 73.75 128 THR A N 1
ATOM 1000 C CA . THR A 1 128 ? 12.037 4.102 -11.531 1.00 73.75 128 THR A CA 1
ATOM 1001 C C . THR A 1 128 ? 13.366 3.427 -11.187 1.00 73.75 128 THR A C 1
ATOM 1003 O O . THR A 1 128 ? 13.556 2.941 -10.072 1.00 73.75 128 THR A O 1
ATOM 1006 N N . ASN A 1 129 ? 14.331 3.458 -12.114 1.00 77.00 129 ASN A N 1
ATOM 1007 C CA . ASN A 1 129 ? 15.673 2.918 -11.885 1.0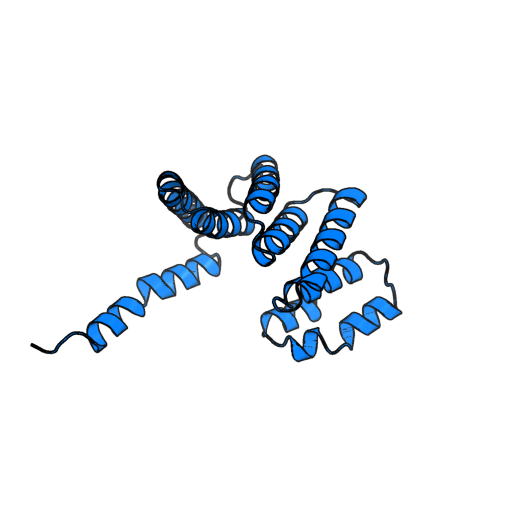0 77.00 129 ASN A CA 1
ATOM 1008 C C . ASN A 1 129 ? 16.425 3.660 -10.775 1.00 77.00 129 ASN A C 1
ATOM 1010 O O . ASN A 1 129 ? 17.169 3.035 -10.014 1.00 77.00 129 ASN A O 1
ATOM 1014 N N . ARG A 1 130 ? 16.219 4.976 -10.649 1.00 82.12 130 ARG A N 1
ATOM 1015 C CA . ARG A 1 130 ? 16.780 5.779 -9.558 1.00 82.12 130 ARG A CA 1
ATOM 1016 C C . ARG A 1 130 ? 16.232 5.328 -8.205 1.00 82.12 130 ARG A C 1
ATOM 1018 O O . ARG A 1 130 ? 17.032 5.049 -7.317 1.00 82.12 130 ARG A O 1
ATOM 1025 N N . TYR A 1 131 ? 14.912 5.210 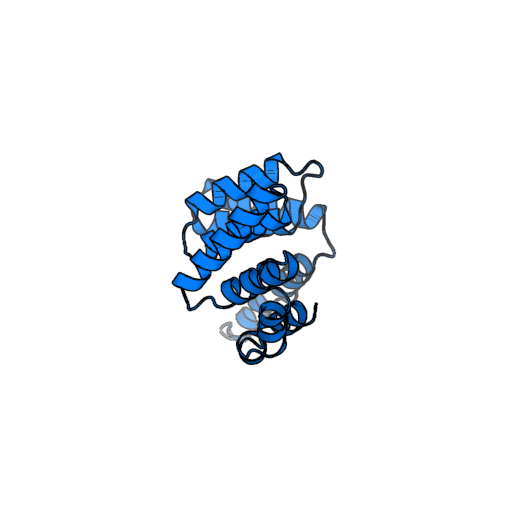-8.053 1.00 80.31 131 TYR A N 1
ATOM 1026 C CA . TYR A 1 131 ? 14.295 4.768 -6.795 1.00 80.31 131 TYR A CA 1
ATOM 1027 C C . TYR A 1 131 ? 14.675 3.331 -6.440 1.00 80.31 131 TYR A C 1
ATOM 1029 O O . TYR A 1 131 ? 15.003 3.043 -5.291 1.00 80.31 131 TYR A O 1
ATOM 1037 N N . LEU A 1 132 ? 14.735 2.442 -7.433 1.00 79.75 132 LEU A N 1
ATOM 1038 C CA . LEU A 1 132 ? 15.200 1.074 -7.227 1.00 79.75 132 LEU A CA 1
ATOM 1039 C C . LEU A 1 132 ? 16.674 1.025 -6.792 1.00 79.75 132 LEU A C 1
ATOM 1041 O O . LEU A 1 132 ? 17.040 0.199 -5.958 1.00 79.75 132 LEU A O 1
ATOM 1045 N N . SER A 1 133 ? 17.524 1.903 -7.331 1.00 83.12 133 SER A N 1
ATOM 1046 C CA . SER A 1 133 ? 18.930 2.006 -6.912 1.00 83.12 133 SER A CA 1
ATOM 1047 C C . SER A 1 133 ? 19.049 2.545 -5.487 1.00 83.12 133 SER A C 1
ATOM 1049 O O . SER A 1 133 ? 19.749 1.949 -4.677 1.00 83.12 133 SER A O 1
ATOM 1051 N N . GLN A 1 134 ? 18.287 3.588 -5.137 1.00 82.31 134 GLN A N 1
ATOM 1052 C CA . GLN A 1 134 ? 18.226 4.106 -3.764 1.00 82.31 134 GLN A CA 1
ATOM 1053 C C . GLN A 1 134 ? 17.771 3.036 -2.766 1.00 82.31 134 GLN A C 1
ATOM 1055 O O . GLN A 1 134 ? 18.371 2.893 -1.703 1.00 82.31 134 GLN A O 1
ATOM 1060 N N . LEU A 1 135 ? 16.759 2.239 -3.123 1.00 82.31 135 LEU A N 1
ATOM 1061 C CA . LEU A 1 135 ? 16.284 1.138 -2.288 1.00 82.31 135 LEU A CA 1
ATOM 1062 C C . LEU A 1 135 ? 17.360 0.058 -2.107 1.00 82.31 135 LEU A C 1
ATOM 1064 O O . LEU A 1 135 ? 17.550 -0.439 -0.999 1.00 82.31 135 LEU A O 1
ATOM 1068 N N . LYS A 1 136 ? 18.093 -0.281 -3.176 1.00 81.19 136 LYS A N 1
ATOM 1069 C CA . LYS A 1 136 ? 19.222 -1.221 -3.113 1.00 81.19 136 LYS A CA 1
ATOM 1070 C C . LYS A 1 136 ? 20.359 -0.698 -2.247 1.00 81.19 136 LYS A C 1
ATOM 1072 O O . LYS A 1 136 ? 20.973 -1.490 -1.546 1.00 81.19 136 LYS A O 1
ATOM 1077 N N . ASP A 1 137 ? 20.657 0.593 -2.295 1.00 83.44 137 ASP A N 1
ATOM 1078 C CA . ASP A 1 137 ? 21.766 1.160 -1.531 1.00 83.44 137 ASP A CA 1
ATOM 1079 C C . ASP A 1 137 ? 21.423 1.298 -0.047 1.00 83.44 137 ASP A C 1
ATOM 1081 O O . ASP A 1 137 ? 22.250 0.954 0.801 1.00 83.44 137 ASP A O 1
ATOM 1085 N N . ALA A 1 138 ? 20.197 1.724 0.264 1.00 81.06 138 ALA A N 1
ATOM 1086 C CA . ALA A 1 138 ? 19.742 1.936 1.632 1.00 81.06 138 ALA A CA 1
ATOM 1087 C C . ALA A 1 138 ? 19.320 0.642 2.351 1.00 81.06 138 ALA A C 1
ATOM 1089 O O . ALA A 1 138 ? 19.624 0.478 3.530 1.00 81.06 138 ALA A O 1
ATOM 1090 N N . HIS A 1 139 ? 18.663 -0.298 1.656 1.00 79.75 139 HIS A N 1
ATOM 1091 C CA . HIS A 1 139 ? 18.016 -1.468 2.273 1.00 79.75 139 HIS A CA 1
ATOM 1092 C C . HIS A 1 139 ? 18.323 -2.784 1.546 1.00 79.75 139 HIS A C 1
ATOM 1094 O O . HIS A 1 139 ? 17.432 -3.498 1.084 1.00 79.75 139 HIS A O 1
ATOM 1100 N N . LYS A 1 140 ? 19.608 -3.153 1.487 1.00 75.94 140 LYS A N 1
ATOM 1101 C CA . LYS A 1 140 ? 20.099 -4.379 0.814 1.00 75.94 140 LYS A CA 1
ATOM 1102 C C . LYS A 1 140 ? 19.446 -5.679 1.293 1.00 75.94 140 LYS A C 1
ATOM 1104 O O . LYS A 1 140 ? 19.332 -6.621 0.517 1.00 75.94 140 LYS A O 1
ATOM 1109 N N . SER A 1 141 ? 19.051 -5.751 2.563 1.00 78.75 141 SER A N 1
ATOM 1110 C CA . SER A 1 141 ? 18.427 -6.931 3.175 1.00 78.75 141 SER A CA 1
ATOM 1111 C C . SER A 1 141 ? 16.897 -6.917 3.127 1.00 78.75 141 SER A C 1
ATOM 1113 O O . SER A 1 141 ? 16.270 -7.812 3.691 1.00 78.75 141 SER A O 1
ATOM 1115 N N . HIS A 1 142 ? 16.278 -5.918 2.489 1.00 83.44 142 HIS A N 1
ATOM 1116 C CA . HIS A 1 142 ? 14.825 -5.851 2.405 1.00 83.44 142 HIS A CA 1
ATOM 1117 C C . HIS A 1 142 ? 14.277 -7.022 1.566 1.00 83.44 142 HIS A C 1
ATOM 1119 O O . HIS A 1 142 ? 14.805 -7.264 0.475 1.00 83.44 142 HIS A O 1
ATOM 1125 N N . PRO A 1 143 ? 13.202 -7.711 2.004 1.00 84.19 143 PRO A N 1
ATOM 1126 C CA . PRO A 1 143 ? 12.642 -8.866 1.296 1.00 84.19 143 PRO A CA 1
ATOM 1127 C C . PRO A 1 143 ? 12.361 -8.598 -0.186 1.00 84.19 143 PRO A C 1
ATOM 1129 O O . PRO A 1 143 ? 12.725 -9.403 -1.031 1.00 84.19 143 PRO A O 1
ATOM 1132 N N . PHE A 1 144 ? 11.834 -7.413 -0.519 1.00 83.25 144 PHE A N 1
ATOM 1133 C CA . PHE A 1 144 ? 11.608 -7.005 -1.913 1.00 83.25 144 PHE A CA 1
ATOM 1134 C C . PHE A 1 144 ? 12.890 -7.007 -2.761 1.00 83.25 144 PHE A C 1
ATOM 1136 O O . PHE A 1 144 ? 12.861 -7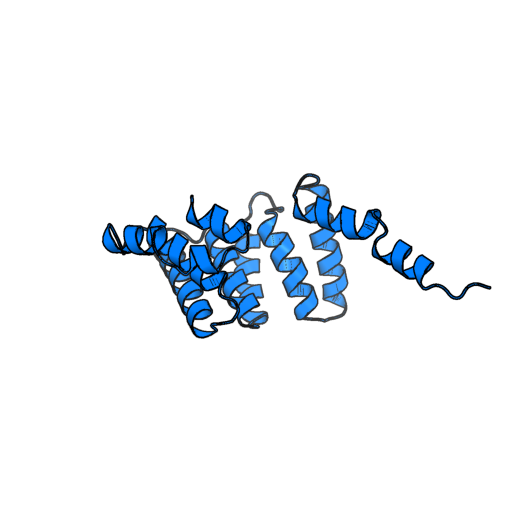.429 -3.911 1.00 83.25 144 PHE A O 1
ATOM 1143 N N . ILE A 1 145 ? 14.025 -6.548 -2.219 1.00 82.12 145 ILE A N 1
ATOM 1144 C CA . ILE A 1 145 ? 15.296 -6.542 -2.957 1.00 82.12 145 ILE A CA 1
ATOM 1145 C C . ILE A 1 145 ? 15.834 -7.961 -3.109 1.00 82.12 145 ILE A C 1
ATOM 1147 O O . ILE A 1 145 ? 16.344 -8.284 -4.176 1.00 82.12 145 ILE A O 1
ATOM 1151 N N . GLN A 1 146 ? 15.690 -8.804 -2.086 1.00 82.75 146 GLN A N 1
ATOM 1152 C CA . GLN A 1 146 ? 16.081 -10.211 -2.160 1.00 82.75 146 GLN A CA 1
ATOM 1153 C C . GLN A 1 146 ? 15.233 -10.983 -3.170 1.00 82.75 146 GLN A C 1
ATOM 1155 O O . GLN A 1 146 ? 15.792 -11.732 -3.956 1.00 82.75 146 GLN A O 1
ATOM 1160 N N . GLU A 1 147 ? 13.917 -10.768 -3.209 1.00 80.69 147 GLU A N 1
ATOM 1161 C CA . GLU A 1 147 ? 13.024 -11.370 -4.205 1.00 80.69 147 GLU A CA 1
ATOM 1162 C C . GLU A 1 147 ? 13.277 -10.822 -5.609 1.00 80.69 147 GLU A C 1
ATOM 1164 O O . GLU A 1 147 ? 13.319 -11.587 -6.569 1.00 80.69 147 GLU A O 1
ATOM 1169 N N . TYR A 1 148 ? 13.497 -9.511 -5.744 1.00 78.62 148 TYR A N 1
ATOM 1170 C CA . TYR A 1 148 ? 13.853 -8.897 -7.021 1.00 78.62 148 TYR A CA 1
ATOM 1171 C C . TYR A 1 148 ? 15.181 -9.449 -7.538 1.00 78.62 148 TYR A C 1
ATOM 1173 O O . TYR A 1 148 ? 15.285 -9.831 -8.700 1.00 78.62 148 TYR A O 1
ATOM 1181 N N . GLN A 1 149 ? 16.198 -9.523 -6.676 1.00 76.00 149 GLN A N 1
ATOM 1182 C CA . GLN A 1 149 ? 17.469 -10.152 -7.008 1.00 76.00 149 GLN A CA 1
ATOM 1183 C C . GLN A 1 149 ? 17.269 -11.625 -7.300 1.00 76.00 149 GLN A C 1
ATOM 1185 O O . GLN A 1 149 ? 17.744 -12.045 -8.328 1.00 76.00 149 GLN A O 1
ATOM 1190 N N . ALA A 1 150 ? 16.519 -12.395 -6.517 1.00 73.88 150 ALA A N 1
ATOM 1191 C CA . ALA A 1 150 ? 16.242 -13.790 -6.833 1.00 73.88 150 ALA A CA 1
ATOM 1192 C C . ALA A 1 150 ? 15.600 -13.920 -8.223 1.00 73.88 150 ALA A C 1
ATOM 1194 O O . ALA A 1 150 ? 16.120 -14.619 -9.077 1.00 73.88 150 ALA A O 1
ATOM 1195 N N . LYS A 1 151 ? 14.576 -13.133 -8.555 1.00 71.19 151 LYS A N 1
ATOM 1196 C CA . LYS A 1 151 ? 13.958 -13.172 -9.890 1.00 71.19 151 LYS A CA 1
ATOM 1197 C C . LYS A 1 151 ? 14.900 -12.754 -11.024 1.00 71.19 151 LYS A C 1
ATOM 1199 O O . LYS A 1 151 ? 14.817 -13.322 -12.111 1.00 71.19 151 LYS A O 1
ATOM 1204 N N . VAL A 1 152 ? 15.793 -11.795 -10.777 1.00 66.50 152 VAL A N 1
ATOM 1205 C CA . VAL A 1 152 ? 16.771 -11.290 -11.759 1.00 66.50 152 VAL A CA 1
ATOM 1206 C C . VAL A 1 152 ? 18.056 -12.136 -11.821 1.00 66.50 152 VAL A C 1
ATOM 1208 O O . VAL A 1 152 ? 18.696 -12.187 -12.860 1.00 66.50 152 VAL A O 1
ATOM 1211 N N . GLN A 1 153 ? 18.446 -12.793 -10.730 1.00 55.25 153 GLN A N 1
ATOM 1212 C CA . GLN A 1 153 ? 19.758 -13.406 -10.478 1.00 55.25 153 GLN A CA 1
ATOM 1213 C C . GLN A 1 153 ? 19.675 -14.935 -10.390 1.00 55.25 153 GLN A C 1
ATOM 1215 O O . GLN A 1 153 ? 20.632 -15.606 -10.763 1.00 55.25 153 GLN A O 1
ATOM 1220 N N . GLU A 1 154 ? 18.532 -15.512 -9.992 1.00 52.94 154 GLU A N 1
ATOM 1221 C CA . GLU A 1 154 ? 18.232 -16.945 -10.186 1.00 52.94 154 GLU A CA 1
ATOM 1222 C C . GLU A 1 154 ? 18.045 -17.285 -11.667 1.00 52.94 154 GLU A C 1
ATOM 1224 O O . GLU A 1 154 ? 17.830 -18.452 -12.000 1.00 52.94 154 GLU A O 1
ATOM 1229 N N . ASN A 1 155 ? 18.159 -16.296 -12.566 1.00 58.06 155 ASN A N 1
ATOM 1230 C CA . ASN A 1 155 ? 18.027 -16.493 -13.995 1.00 58.06 155 ASN A CA 1
ATOM 1231 C C . ASN A 1 155 ? 16.717 -17.217 -14.309 1.00 58.06 155 ASN A C 1
ATOM 1233 O O . ASN A 1 155 ? 16.688 -17.955 -15.266 1.00 58.06 155 ASN A O 1
ATOM 1237 N N . ASP A 1 156 ? 15.627 -17.094 -13.541 1.00 66.19 156 ASP A N 1
ATOM 1238 C CA . ASP A 1 156 ? 14.386 -17.816 -13.872 1.00 66.19 156 ASP A CA 1
ATOM 1239 C C . ASP A 1 156 ? 13.965 -17.480 -15.310 1.00 66.19 156 ASP A C 1
ATOM 1241 O O . ASP A 1 156 ? 13.638 -18.368 -16.095 1.00 66.19 156 ASP A O 1
ATOM 1245 N N . PHE A 1 157 ? 14.080 -16.198 -15.669 1.00 68.81 157 PHE A N 1
ATOM 1246 C CA . PHE A 1 157 ? 13.879 -15.719 -17.028 1.00 68.81 157 PHE A CA 1
ATOM 1247 C C . PHE A 1 157 ? 14.928 -16.263 -18.006 1.00 68.81 157 PHE A C 1
ATOM 1249 O O . PHE A 1 157 ? 14.545 -16.866 -19.001 1.00 68.81 157 PHE A O 1
ATOM 1256 N N . ASP A 1 158 ? 16.226 -16.122 -17.724 1.00 72.81 158 ASP A N 1
ATOM 1257 C CA . ASP A 1 158 ? 17.294 -16.574 -18.635 1.00 72.81 158 ASP A CA 1
ATOM 1258 C C . ASP A 1 158 ? 17.348 -18.108 -18.774 1.00 72.81 158 ASP A C 1
ATOM 1260 O O . ASP A 1 158 ? 17.567 -18.639 -19.855 1.00 72.81 158 ASP A O 1
ATOM 1264 N N . ARG A 1 159 ? 17.064 -18.843 -17.701 1.00 75.44 159 ARG A N 1
ATOM 1265 C CA . ARG A 1 159 ? 16.910 -20.300 -17.618 1.00 75.44 159 ARG A CA 1
ATOM 1266 C C . ARG A 1 159 ? 15.723 -20.750 -18.448 1.00 75.44 159 ARG A C 1
ATOM 1268 O O . ARG A 1 159 ? 15.867 -21.705 -19.203 1.00 75.44 159 ARG A O 1
ATOM 1275 N N . LEU A 1 160 ? 14.571 -20.085 -18.337 1.00 77.00 160 LEU A N 1
ATOM 1276 C CA . LEU A 1 160 ? 13.420 -20.365 -19.197 1.00 77.00 160 LEU A CA 1
ATOM 1277 C C . LEU A 1 160 ? 13.734 -19.996 -20.654 1.00 77.00 160 LEU A C 1
ATOM 1279 O O . LEU A 1 160 ? 13.470 -20.791 -21.549 1.00 77.00 160 LEU A O 1
ATOM 1283 N N . ALA A 1 161 ? 14.369 -18.854 -20.910 1.00 80.19 161 ALA A N 1
ATOM 1284 C CA . ALA A 1 161 ? 14.778 -18.450 -22.251 1.00 80.19 161 ALA A CA 1
ATOM 1285 C C . ALA A 1 161 ? 15.735 -19.472 -22.887 1.00 80.19 161 ALA A C 1
ATOM 1287 O O . ALA A 1 161 ? 15.561 -19.819 -24.050 1.00 80.19 161 ALA A O 1
ATOM 1288 N N . MET A 1 162 ? 16.685 -20.018 -22.120 1.00 81.25 162 MET A N 1
ATOM 1289 C CA . MET A 1 162 ? 17.572 -21.103 -22.553 1.00 81.25 162 MET A CA 1
ATOM 1290 C C . MET A 1 162 ? 16.836 -22.435 -22.731 1.00 81.25 162 MET A C 1
ATOM 1292 O O . MET A 1 162 ? 17.123 -23.164 -23.674 1.00 81.25 162 MET A O 1
ATOM 1296 N N . GLN A 1 163 ? 15.880 -22.760 -21.858 1.00 82.56 163 GLN A N 1
ATOM 1297 C CA . GLN A 1 163 ? 15.086 -23.989 -21.945 1.00 82.56 163 GLN A CA 1
ATOM 1298 C C . GLN A 1 163 ? 14.204 -24.028 -23.202 1.00 82.56 163 GLN A C 1
ATOM 1300 O O . GLN A 1 163 ? 13.983 -25.100 -23.761 1.00 82.56 163 GLN A O 1
ATOM 1305 N N . TYR A 1 164 ? 13.708 -22.871 -23.639 1.00 80.62 164 TYR A N 1
ATOM 1306 C CA . TYR A 1 164 ? 12.892 -22.723 -24.846 1.00 80.62 164 TYR A CA 1
ATOM 1307 C C . TYR A 1 164 ? 13.684 -22.169 -26.042 1.00 80.62 164 TYR A C 1
ATOM 1309 O O . TYR A 1 164 ? 13.093 -21.883 -27.086 1.00 80.62 164 TYR A O 1
ATOM 1317 N N . ALA A 1 165 ? 15.008 -22.024 -25.920 1.00 83.06 165 ALA A N 1
ATOM 1318 C CA . ALA A 1 165 ? 15.848 -21.612 -27.033 1.00 83.06 165 ALA A CA 1
ATOM 1319 C C . ALA A 1 165 ? 15.824 -22.703 -28.120 1.00 83.06 165 ALA A C 1
ATOM 1321 O O . ALA A 1 165 ? 15.907 -23.893 -27.794 1.00 83.06 165 ALA A O 1
ATOM 1322 N N . PRO A 1 166 ? 15.729 -22.338 -29.413 1.00 79.12 166 PRO A N 1
ATOM 1323 C CA . PRO A 1 166 ? 15.817 -23.311 -30.490 1.00 79.12 166 PRO A CA 1
ATOM 1324 C C . PRO A 1 166 ? 17.144 -24.061 -30.372 1.00 79.12 166 PRO A C 1
ATOM 1326 O O . PRO A 1 166 ? 18.209 -23.442 -30.361 1.00 79.12 166 PRO A O 1
ATOM 1329 N N . SER A 1 167 ? 17.085 -25.388 -30.256 1.00 70.62 167 SER A N 1
ATOM 1330 C CA . SER A 1 167 ? 18.290 -26.208 -30.370 1.00 70.62 167 SER A CA 1
ATOM 1331 C C . SER A 1 167 ? 18.815 -26.065 -31.798 1.00 70.62 167 SER A C 1
ATOM 1333 O O . SER A 1 167 ? 18.062 -26.306 -32.744 1.00 70.62 167 SER A O 1
ATOM 1335 N N . ALA A 1 168 ? 20.056 -25.596 -31.934 1.00 60.94 168 ALA A N 1
ATOM 1336 C CA . ALA A 1 168 ? 20.759 -25.522 -33.212 1.00 60.94 168 ALA A CA 1
ATOM 1337 C C . ALA A 1 168 ? 21.090 -26.921 -33.749 1.00 60.94 168 ALA A C 1
ATOM 1339 O O . ALA A 1 168 ? 21.378 -27.815 -32.918 1.00 60.94 168 ALA A O 1
#

Mean predicted aligned error: 9.13 Å

Sequence (168 aa):
MMIQILLKLDRLDLARYSKELKKMQEQDEDATLTQLATAWVNLAVVQGGEKLQDAYYIFQEMADKCSSTLLLLNGQAACYMAQGKWEDADGVLQEALDKVQDSSHPETLINFVVLSQHLGKPPEVQVTNRYLSQLKDAHKSHPFIQEYQAKVQENDFDRLAMQYAPSA

InterPro domains:
  IPR006822 Coatomer, epsilon subunit [PF04733] (2-165)
  IPR006822 Coatomer, epsilon subunit [PTHR10805] (1-167)
  IPR011990 Tetratricopeptide-like helical domain superfamily [G3DSA:1.25.40.10] (1-167)
  IPR011990 Tetratricopeptide-like helical domain superfamily [SSF48452] (39-127)